Protein AF-A0A497R5Z3-F1 (afdb_monomer_lite)

pLDDT: mean 95.65, std 4.88, range [61.56, 98.81]

Foldseek 3Di:
DVLVPDPALLSSLVVLLVVCLVPVDVVSLVSSLVSLCVHPNNLVSLLVSLLSCLLPCVPVLLVSLVVHDDLVSSLSSLLSNCQNVVPVVSLVVNPPLVSSLQSLLNNLLVDDPPVSLVSLVPRPQLLSSLVSLLSVCVVDPDPCSLVVSVVSLVVHPDPVSSVVSVVSNVD

Structure (mmCIF, N/CA/C/O backbone):
data_AF-A0A497R5Z3-F1
#
_entry.id   AF-A0A497R5Z3-F1
#
loop_
_atom_site.group_PDB
_atom_site.id
_atom_site.type_symbol
_atom_site.label_atom_id
_atom_site.label_alt_id
_atom_site.label_comp_id
_atom_site.label_asym_id
_atom_site.label_entity_id
_atom_site.label_seq_id
_atom_site.pdbx_PDB_ins_code
_atom_site.Cartn_x
_atom_site.Cartn_y
_atom_site.Cartn_z
_atom_site.occupancy
_atom_site.B_iso_or_equiv
_atom_site.auth_seq_id
_atom_site.auth_comp_id
_atom_site.auth_asym_id
_atom_site.auth_atom_id
_atom_site.pdbx_PDB_model_num
ATOM 1 N N . LYS A 1 1 ? 17.031 8.345 -27.841 1.00 67.88 1 LYS A N 1
ATOM 2 C CA . LYS A 1 1 ? 18.500 8.469 -27.989 1.00 67.88 1 LYS A CA 1
ATOM 3 C C . LYS A 1 1 ? 19.127 8.739 -26.629 1.00 67.88 1 LYS A C 1
ATOM 5 O O . LYS A 1 1 ? 19.624 7.785 -26.070 1.00 67.88 1 LYS A O 1
ATOM 10 N N . ILE A 1 2 ? 18.879 9.895 -25.998 1.00 78.19 2 ILE A N 1
ATOM 11 C CA . ILE A 1 2 ? 19.431 10.231 -24.663 1.00 78.19 2 ILE A CA 1
ATOM 12 C C . ILE A 1 2 ? 19.237 9.129 -23.599 1.00 78.19 2 ILE A C 1
ATOM 14 O O . ILE A 1 2 ? 20.199 8.736 -22.961 1.00 78.19 2 ILE A O 1
ATOM 18 N N . ALA A 1 3 ? 18.029 8.572 -23.431 1.00 78.19 3 ALA A N 1
ATOM 19 C CA . ALA A 1 3 ? 17.810 7.512 -22.433 1.00 78.19 3 ALA A CA 1
ATOM 20 C C . ALA A 1 3 ? 18.590 6.212 -22.721 1.00 78.19 3 ALA A C 1
ATOM 22 O O . ALA A 1 3 ? 18.951 5.504 -21.793 1.00 78.19 3 ALA A O 1
ATOM 23 N N . GLU A 1 4 ? 18.869 5.899 -23.988 1.00 83.56 4 GLU A N 1
ATOM 24 C CA . GLU A 1 4 ? 19.632 4.701 -24.378 1.00 83.56 4 GLU A CA 1
ATOM 25 C C . GLU A 1 4 ? 21.135 4.863 -24.088 1.00 83.56 4 GLU A C 1
ATOM 27 O O . GLU A 1 4 ? 21.834 3.871 -23.905 1.00 83.56 4 GLU A O 1
ATOM 32 N N . GLU A 1 5 ? 21.623 6.102 -24.008 1.00 90.31 5 GLU A N 1
ATOM 33 C CA . GLU A 1 5 ? 23.038 6.446 -23.801 1.00 90.31 5 GLU A CA 1
ATOM 34 C C . GLU A 1 5 ? 23.429 6.500 -22.315 1.00 90.31 5 GLU A C 1
ATOM 36 O O . GLU A 1 5 ? 24.606 6.605 -21.991 1.00 90.31 5 GLU A O 1
ATOM 41 N N . ILE A 1 6 ? 22.459 6.403 -21.400 1.00 92.06 6 ILE A N 1
ATOM 42 C CA . ILE A 1 6 ? 22.725 6.343 -19.959 1.00 92.06 6 ILE A CA 1
ATOM 43 C C . ILE A 1 6 ? 23.386 4.999 -19.621 1.00 92.06 6 ILE A C 1
ATOM 45 O O . ILE A 1 6 ? 22.863 3.941 -19.989 1.00 92.06 6 ILE A O 1
ATOM 49 N N . GLU A 1 7 ? 24.517 5.043 -18.916 1.00 90.44 7 GLU A N 1
ATOM 50 C CA . GLU A 1 7 ? 25.246 3.850 -18.458 1.00 90.44 7 GLU A CA 1
ATOM 51 C C . GLU A 1 7 ? 24.647 3.265 -17.171 1.00 90.44 7 GLU A C 1
ATOM 53 O O . GLU A 1 7 ? 24.470 2.055 -17.066 1.00 90.44 7 GLU A O 1
ATOM 58 N N . ASP A 1 8 ? 24.278 4.128 -16.224 1.00 95.31 8 ASP A N 1
ATOM 59 C CA . ASP A 1 8 ? 23.689 3.754 -14.936 1.00 95.31 8 ASP A CA 1
ATOM 60 C C . ASP A 1 8 ? 22.283 3.146 -15.101 1.00 95.31 8 ASP A C 1
ATOM 62 O O . ASP A 1 8 ? 21.373 3.773 -15.659 1.00 95.31 8 ASP A O 1
ATOM 66 N N . PHE A 1 9 ? 22.091 1.914 -14.623 1.00 95.06 9 PHE A N 1
ATOM 67 C CA . PHE A 1 9 ? 20.849 1.166 -14.826 1.00 95.06 9 PHE A CA 1
ATOM 68 C C . PHE A 1 9 ? 19.651 1.806 -14.116 1.00 95.06 9 PHE A C 1
ATOM 70 O O . PHE A 1 9 ? 18.551 1.841 -14.677 1.00 95.06 9 PHE A O 1
ATOM 77 N N . GLU A 1 10 ? 19.846 2.357 -12.920 1.00 95.81 10 GLU A N 1
ATOM 78 C CA . GLU A 1 10 ? 18.823 3.062 -12.155 1.00 95.81 10 GLU A CA 1
ATOM 79 C C . GLU A 1 10 ? 18.330 4.305 -12.908 1.00 95.81 10 GLU A C 1
ATOM 81 O O . GLU A 1 10 ? 17.125 4.472 -13.136 1.00 95.81 10 GLU A O 1
ATOM 86 N N . ALA A 1 11 ? 19.247 5.165 -13.348 1.00 95.44 11 ALA A N 1
ATOM 87 C CA . ALA A 1 11 ? 18.938 6.365 -14.114 1.00 95.44 11 ALA A CA 1
ATOM 88 C C . ALA A 1 11 ? 18.276 6.019 -15.452 1.00 95.44 11 ALA A C 1
ATOM 90 O O . ALA A 1 11 ? 17.311 6.676 -15.856 1.00 95.44 11 ALA A O 1
ATOM 91 N N . LYS A 1 12 ? 18.729 4.950 -16.112 1.00 96.62 12 LYS A N 1
ATOM 92 C CA . LYS A 1 12 ? 18.148 4.458 -17.364 1.00 96.62 12 LYS A CA 1
ATOM 93 C C . LYS A 1 12 ? 16.717 3.974 -17.166 1.00 96.62 12 LYS A C 1
ATOM 95 O O . LYS A 1 12 ? 15.813 4.381 -17.902 1.00 96.62 12 LYS A O 1
ATOM 100 N N . SER A 1 13 ? 16.482 3.182 -16.122 1.00 97.38 13 SER A N 1
ATOM 101 C CA . SER A 1 13 ? 15.148 2.738 -15.727 1.00 97.38 13 SER A CA 1
ATOM 102 C C . SER A 1 13 ? 14.212 3.921 -15.458 1.00 97.38 13 SER A C 1
ATOM 104 O O . SER A 1 13 ? 13.103 3.954 -16.003 1.00 97.38 13 SER A O 1
ATOM 106 N N . MET A 1 14 ? 14.660 4.932 -14.701 1.00 97.50 14 MET A N 1
ATOM 107 C CA . MET A 1 14 ? 13.872 6.145 -14.449 1.00 97.50 14 MET A CA 1
ATOM 108 C C . MET A 1 14 ? 13.595 6.936 -15.728 1.00 97.50 14 MET A C 1
ATOM 110 O O . MET A 1 14 ? 12.464 7.376 -15.936 1.00 97.50 14 MET A O 1
ATOM 114 N N . ALA A 1 15 ? 14.587 7.106 -16.605 1.00 97.56 15 ALA A N 1
ATOM 115 C CA . ALA A 1 15 ? 14.414 7.819 -17.866 1.00 97.56 15 ALA A CA 1
ATOM 116 C C . ALA A 1 15 ? 13.320 7.164 -18.722 1.00 97.56 15 ALA A C 1
ATOM 118 O O . ALA A 1 15 ? 12.402 7.843 -19.187 1.00 97.56 15 ALA A O 1
ATOM 119 N N . PHE A 1 16 ? 13.347 5.837 -18.855 1.00 98.00 16 PHE A N 1
ATOM 120 C CA . PHE A 1 16 ? 12.303 5.103 -19.566 1.00 98.00 16 PHE A CA 1
ATOM 121 C C . PHE A 1 16 ? 10.938 5.170 -18.875 1.00 98.00 16 PHE A C 1
ATOM 123 O O . PHE A 1 16 ? 9.926 5.331 -19.560 1.00 98.00 16 PHE A O 1
ATOM 130 N N . LEU A 1 17 ? 10.888 5.149 -17.539 1.00 97.56 17 LEU A N 1
ATOM 131 C CA . LEU A 1 17 ? 9.645 5.355 -16.793 1.00 97.56 17 LEU A CA 1
ATOM 132 C C . LEU A 1 17 ? 9.046 6.743 -17.061 1.00 97.56 17 LEU A C 1
ATOM 134 O O . LEU A 1 17 ? 7.834 6.879 -17.243 1.00 97.56 17 LEU A O 1
ATOM 138 N N . HIS A 1 18 ? 9.877 7.785 -17.118 1.00 96.75 18 HIS A N 1
ATOM 139 C CA . HIS A 1 18 ? 9.441 9.141 -17.448 1.00 96.75 18 HIS A CA 1
ATOM 140 C C . HIS A 1 18 ? 8.927 9.240 -18.886 1.00 96.75 18 HIS A C 1
ATOM 142 O O . HIS A 1 18 ? 7.848 9.796 -19.107 1.00 96.75 18 HIS A O 1
ATOM 148 N N . ILE A 1 19 ? 9.631 8.640 -19.851 1.00 96.25 19 ILE A N 1
ATOM 149 C CA . ILE A 1 19 ? 9.176 8.599 -21.246 1.00 96.25 19 ILE A CA 1
ATOM 150 C C . ILE A 1 19 ? 7.849 7.835 -21.351 1.00 96.25 19 ILE A C 1
ATOM 152 O O . ILE A 1 19 ? 6.929 8.315 -22.013 1.00 96.25 19 ILE A O 1
ATOM 156 N N . PHE A 1 20 ? 7.688 6.699 -20.666 1.00 96.06 20 PHE A N 1
ATOM 157 C CA . PHE A 1 20 ? 6.403 5.996 -20.583 1.00 96.06 20 PHE A CA 1
ATOM 158 C C . PHE A 1 20 ? 5.308 6.893 -19.994 1.00 96.06 20 PHE A C 1
ATOM 160 O O . PHE A 1 20 ? 4.195 6.962 -20.515 1.00 96.06 20 PHE A O 1
ATOM 167 N N . ASN A 1 21 ? 5.608 7.617 -18.917 1.00 94.31 21 ASN A N 1
ATOM 168 C CA . ASN A 1 21 ? 4.636 8.491 -18.277 1.00 94.31 21 ASN A CA 1
ATOM 169 C C . ASN A 1 21 ? 4.159 9.632 -19.180 1.00 94.31 21 ASN A C 1
ATOM 171 O O . ASN A 1 21 ? 3.014 10.058 -19.019 1.00 94.31 21 ASN A O 1
ATOM 175 N N . PHE A 1 22 ? 4.996 10.079 -20.115 1.00 95.12 22 PHE A N 1
ATOM 176 C CA . PHE A 1 22 ? 4.654 11.086 -21.114 1.00 95.12 22 PHE A CA 1
ATOM 177 C C . PHE A 1 22 ? 3.933 10.488 -22.333 1.00 95.12 22 PHE A C 1
ATOM 179 O O . PHE A 1 22 ? 2.898 10.992 -22.752 1.00 95.12 22 PHE A O 1
ATOM 186 N N . THR A 1 23 ? 4.449 9.386 -22.880 1.00 95.75 23 THR A N 1
ATOM 187 C CA . THR A 1 23 ? 4.012 8.824 -24.175 1.00 95.75 23 THR A CA 1
ATOM 188 C C . THR A 1 23 ? 2.936 7.747 -24.073 1.00 95.75 23 THR A C 1
ATOM 190 O O . THR A 1 23 ? 2.284 7.440 -25.065 1.00 95.75 23 THR A O 1
ATOM 193 N N . ARG A 1 24 ? 2.778 7.125 -22.899 1.00 93.94 24 ARG A N 1
ATOM 194 C CA . ARG A 1 24 ? 1.975 5.909 -22.664 1.00 93.94 24 ARG A CA 1
ATOM 195 C C . ARG A 1 24 ? 2.406 4.681 -23.480 1.00 93.94 24 ARG A C 1
ATOM 197 O O . ARG A 1 24 ? 1.679 3.691 -23.497 1.00 93.94 24 ARG A O 1
ATOM 204 N N . ASN A 1 25 ? 3.590 4.689 -24.097 1.00 95.12 25 ASN A N 1
ATOM 205 C CA . ASN A 1 25 ? 4.090 3.539 -24.850 1.00 95.12 25 ASN A CA 1
ATOM 206 C C . ASN A 1 25 ? 4.658 2.454 -23.914 1.00 95.12 25 ASN A C 1
ATOM 208 O O . ASN A 1 25 ? 5.674 2.657 -23.245 1.00 95.12 25 ASN A O 1
ATOM 212 N N . VAL A 1 26 ? 4.010 1.285 -23.905 1.00 95.00 26 VAL A N 1
ATOM 213 C CA . VAL A 1 26 ? 4.336 0.129 -23.051 1.00 95.00 26 VAL A CA 1
ATOM 214 C C . VAL A 1 26 ? 5.746 -0.418 -23.291 1.00 95.00 26 VAL A C 1
ATOM 216 O O . VAL A 1 26 ? 6.339 -0.960 -22.363 1.00 95.00 26 VAL A O 1
ATOM 219 N N . GLU A 1 27 ? 6.328 -0.234 -24.477 1.00 96.50 27 GLU A N 1
ATOM 220 C CA . GLU A 1 27 ? 7.713 -0.637 -24.744 1.00 96.50 27 GLU A CA 1
ATOM 221 C C . GLU A 1 27 ? 8.690 0.059 -23.785 1.00 96.50 27 GLU A C 1
ATOM 223 O O . GLU A 1 27 ? 9.564 -0.586 -23.209 1.00 96.50 27 GLU A O 1
ATOM 228 N N . PHE A 1 28 ? 8.494 1.357 -23.526 1.00 97.19 28 PHE A N 1
ATOM 229 C CA . PHE A 1 28 ? 9.329 2.091 -22.575 1.00 97.19 28 PHE A CA 1
ATOM 230 C C . PHE A 1 28 ? 9.100 1.637 -21.135 1.00 97.19 28 PHE A C 1
ATOM 232 O O . PHE A 1 28 ? 10.040 1.614 -20.347 1.00 97.19 28 PHE A O 1
ATOM 239 N N . LEU A 1 29 ? 7.884 1.216 -20.784 1.00 97.75 29 LEU A N 1
ATOM 240 C CA . LEU A 1 29 ? 7.646 0.617 -19.474 1.00 97.75 29 LEU A CA 1
ATOM 241 C C . LEU A 1 29 ? 8.397 -0.711 -19.326 1.00 97.75 29 LEU A C 1
ATOM 243 O O . LEU A 1 29 ? 9.028 -0.930 -18.298 1.00 97.75 29 LEU A O 1
ATOM 247 N N . ASN A 1 30 ? 8.365 -1.573 -20.343 1.00 97.75 30 ASN A N 1
ATOM 248 C CA . ASN A 1 30 ? 9.094 -2.840 -20.307 1.00 97.75 30 ASN A CA 1
ATOM 249 C C . ASN A 1 30 ? 10.606 -2.599 -20.198 1.00 97.75 30 ASN A C 1
ATOM 251 O O . ASN A 1 30 ? 11.223 -3.139 -19.288 1.00 97.75 30 ASN A O 1
ATOM 255 N N . LYS A 1 31 ? 11.172 -1.680 -20.995 1.00 97.62 31 LYS A N 1
ATOM 256 C CA . LYS A 1 31 ? 12.585 -1.276 -20.865 1.00 97.62 31 LYS A CA 1
ATOM 257 C C . LYS A 1 31 ? 12.917 -0.768 -19.460 1.00 97.62 31 LYS A C 1
ATOM 259 O O . LYS A 1 31 ? 13.942 -1.131 -18.894 1.00 97.62 31 LYS A O 1
ATOM 264 N N . SER A 1 32 ? 12.046 0.056 -18.873 1.00 98.06 32 SER A N 1
ATOM 265 C CA . SER A 1 32 ? 12.219 0.542 -17.499 1.00 98.06 32 SER A CA 1
ATOM 266 C C . SER A 1 32 ? 12.309 -0.605 -16.488 1.00 98.06 32 SER A C 1
ATOM 268 O O . SER A 1 32 ? 13.182 -0.584 -15.618 1.00 98.06 32 SER A O 1
ATOM 270 N N . VAL A 1 33 ? 11.453 -1.620 -16.631 1.00 98.38 33 VAL A N 1
ATOM 271 C CA . VAL A 1 33 ? 11.466 -2.827 -15.794 1.00 98.38 33 VAL A CA 1
ATOM 272 C C . VAL A 1 33 ? 12.734 -3.649 -16.029 1.00 98.38 33 VAL A C 1
ATOM 274 O O . VAL A 1 33 ? 13.377 -4.035 -15.057 1.00 98.38 33 VAL A O 1
ATOM 277 N N . ASP A 1 34 ? 13.140 -3.861 -17.281 1.00 98.12 34 ASP A N 1
ATOM 278 C CA . ASP A 1 34 ? 14.332 -4.650 -17.622 1.00 98.12 34 ASP A CA 1
ATOM 279 C C . ASP A 1 34 ? 15.606 -4.050 -17.017 1.00 98.12 34 ASP A C 1
ATOM 281 O O . ASP A 1 34 ? 16.459 -4.774 -16.498 1.00 98.12 34 ASP A O 1
ATOM 285 N N . TYR A 1 35 ? 15.728 -2.721 -17.030 1.00 98.06 35 TYR A N 1
ATOM 286 C CA . TYR A 1 35 ? 16.849 -2.036 -16.389 1.00 98.06 35 TYR A CA 1
ATOM 287 C C . TYR A 1 35 ? 16.732 -2.008 -14.865 1.00 98.06 35 TYR A C 1
ATOM 289 O O . TYR A 1 35 ? 17.742 -2.154 -14.184 1.00 98.06 35 TYR A O 1
ATOM 297 N N . ALA A 1 36 ? 15.520 -1.910 -14.307 1.00 98.12 36 ALA A N 1
ATOM 298 C CA . ALA A 1 36 ? 15.331 -2.035 -12.863 1.00 98.12 36 ALA A CA 1
ATOM 299 C C . ALA A 1 36 ? 15.802 -3.408 -12.353 1.00 98.12 36 ALA A C 1
ATOM 301 O O . ALA A 1 36 ? 16.473 -3.470 -11.326 1.00 98.12 36 ALA A O 1
ATOM 302 N N . ILE A 1 37 ? 15.510 -4.490 -13.088 1.00 97.88 37 ILE A N 1
ATOM 303 C CA . ILE A 1 37 ? 15.932 -5.863 -12.752 1.00 97.88 37 ILE A CA 1
ATOM 304 C C . ILE A 1 37 ? 17.457 -6.005 -12.712 1.00 97.88 37 ILE A C 1
ATOM 306 O O . ILE A 1 37 ? 17.968 -6.754 -11.884 1.00 97.88 37 ILE A O 1
ATOM 310 N N . GLN A 1 38 ? 18.169 -5.289 -13.581 1.00 96.56 38 GLN A N 1
ATOM 311 C CA . GLN A 1 38 ? 19.632 -5.320 -13.662 1.00 96.56 38 GLN A CA 1
ATOM 312 C C . GLN A 1 38 ? 20.326 -4.425 -12.627 1.00 96.56 38 GLN A C 1
ATOM 314 O O . GLN A 1 38 ? 21.530 -4.554 -12.427 1.00 96.56 38 GLN A O 1
ATOM 319 N N . SER A 1 39 ? 19.589 -3.519 -11.983 1.00 95.50 39 SER A N 1
ATOM 320 C CA . SER A 1 39 ? 20.162 -2.548 -11.051 1.00 95.50 39 SER A CA 1
ATOM 321 C C . SER A 1 39 ? 20.439 -3.150 -9.670 1.00 95.50 39 SER A C 1
ATOM 323 O O . SER A 1 39 ? 19.720 -4.048 -9.215 1.00 95.50 39 SER A O 1
ATOM 325 N N . GLU A 1 40 ? 21.419 -2.604 -8.946 1.00 94.62 40 GLU A N 1
ATOM 326 C CA . GLU A 1 40 ? 21.707 -3.026 -7.567 1.00 94.62 40 GLU A CA 1
ATOM 327 C C . GLU A 1 40 ? 20.527 -2.727 -6.630 1.00 94.62 40 GLU A C 1
ATOM 329 O O . GLU A 1 40 ? 20.275 -3.442 -5.655 1.00 94.62 40 GLU A O 1
ATOM 334 N N . GLN A 1 41 ? 19.750 -1.690 -6.956 1.00 95.19 41 GLN A N 1
ATOM 335 C CA . GLN A 1 41 ? 18.559 -1.279 -6.218 1.00 95.19 41 GLN A CA 1
ATOM 336 C C . GLN A 1 41 ? 17.258 -1.868 -6.779 1.00 95.19 41 GLN A C 1
ATOM 338 O O . GLN A 1 41 ? 16.197 -1.253 -6.625 1.00 95.19 41 GLN A O 1
ATOM 343 N N . LYS A 1 42 ? 17.312 -3.067 -7.382 1.00 97.62 42 LYS A N 1
ATOM 344 C CA . LYS A 1 42 ? 16.183 -3.732 -8.057 1.00 97.62 42 LYS A CA 1
ATOM 345 C C . LYS A 1 42 ? 14.827 -3.517 -7.387 1.00 97.62 42 LYS A C 1
ATOM 347 O O . LYS A 1 42 ? 13.931 -2.925 -7.980 1.00 97.62 42 LYS A O 1
ATOM 352 N N . ASP A 1 43 ? 14.665 -3.968 -6.147 1.00 98.44 43 ASP A N 1
ATOM 353 C CA . ASP A 1 43 ? 13.367 -3.932 -5.461 1.00 98.44 43 ASP A CA 1
ATOM 354 C C . ASP A 1 43 ? 12.862 -2.504 -5.207 1.00 98.44 43 ASP A C 1
ATOM 356 O O . ASP A 1 43 ? 11.663 -2.235 -5.298 1.00 98.44 43 ASP A O 1
ATOM 360 N N . GLY A 1 44 ? 13.775 -1.572 -4.921 1.00 98.31 44 GLY A N 1
ATOM 361 C CA . GLY A 1 44 ? 13.442 -0.158 -4.761 1.00 98.31 44 GLY A CA 1
ATOM 362 C C . GLY A 1 44 ? 13.005 0.478 -6.080 1.00 98.31 44 GLY A C 1
ATOM 363 O O . GLY A 1 44 ? 12.054 1.259 -6.104 1.00 98.31 44 GLY A O 1
ATOM 364 N N . MET A 1 45 ? 13.657 0.111 -7.182 1.00 98.56 45 MET A N 1
ATOM 365 C CA . MET A 1 45 ? 13.320 0.579 -8.525 1.00 98.56 45 MET A CA 1
ATOM 366 C C . MET A 1 45 ? 11.985 0.014 -9.012 1.00 98.56 45 MET A C 1
ATOM 368 O O . MET A 1 45 ? 11.128 0.768 -9.473 1.00 98.56 45 MET A O 1
ATOM 372 N N . LEU A 1 46 ? 11.752 -1.285 -8.826 1.00 98.81 46 LEU A N 1
ATOM 373 C CA . LEU A 1 46 ? 10.475 -1.922 -9.148 1.00 98.81 46 LEU A CA 1
ATOM 374 C C . LEU A 1 46 ? 9.323 -1.326 -8.324 1.00 98.81 46 LEU A C 1
ATOM 376 O O . LEU A 1 46 ? 8.259 -1.067 -8.885 1.00 98.81 46 LEU A O 1
ATOM 380 N N . LEU A 1 47 ? 9.535 -1.024 -7.035 1.00 98.75 47 LEU A N 1
ATOM 381 C CA . LEU A 1 47 ? 8.539 -0.322 -6.217 1.00 98.75 47 LEU A CA 1
ATOM 382 C C . LEU A 1 47 ? 8.198 1.060 -6.798 1.00 98.75 47 LEU A C 1
ATOM 384 O O . LEU A 1 47 ? 7.018 1.369 -6.959 1.00 98.75 47 LEU A O 1
ATOM 388 N N . LYS A 1 48 ? 9.199 1.867 -7.177 1.00 98.56 48 LYS A N 1
ATOM 389 C CA . LYS A 1 48 ? 8.965 3.180 -7.814 1.00 98.56 48 LYS A CA 1
ATOM 390 C C . LYS A 1 48 ? 8.164 3.053 -9.110 1.00 98.56 48 LYS A C 1
ATOM 392 O O . LYS A 1 48 ? 7.281 3.871 -9.377 1.00 98.56 48 LYS A O 1
ATOM 397 N N . ILE A 1 49 ? 8.449 2.029 -9.918 1.00 98.69 49 ILE A N 1
ATOM 398 C CA . ILE A 1 49 ? 7.684 1.756 -11.139 1.00 98.69 49 ILE A CA 1
ATOM 399 C C . ILE A 1 49 ? 6.227 1.439 -10.780 1.00 98.69 49 ILE A C 1
ATOM 401 O O . ILE A 1 49 ? 5.328 2.070 -11.338 1.00 98.69 49 ILE A O 1
ATOM 405 N N . VAL A 1 50 ? 5.981 0.538 -9.819 1.00 98.69 50 VAL A N 1
ATOM 406 C CA . VAL A 1 50 ? 4.627 0.221 -9.327 1.00 98.69 50 VAL A CA 1
ATOM 407 C C . VAL A 1 50 ? 3.896 1.495 -8.907 1.00 98.69 50 VAL A C 1
ATOM 409 O O . VAL A 1 50 ? 2.817 1.779 -9.429 1.00 98.69 50 VAL A O 1
ATOM 412 N N . GLU A 1 51 ? 4.495 2.309 -8.037 1.00 98.31 51 GLU A N 1
ATOM 413 C CA . GLU A 1 51 ? 3.905 3.559 -7.538 1.00 98.31 51 GLU A CA 1
ATOM 414 C C . GLU A 1 51 ? 3.544 4.538 -8.664 1.00 98.31 51 GLU A C 1
ATOM 416 O O . GLU A 1 51 ? 2.525 5.226 -8.600 1.00 98.31 51 GLU A O 1
ATOM 421 N N . SER A 1 52 ? 4.342 4.568 -9.733 1.00 98.00 52 SER A N 1
ATOM 422 C CA . SER A 1 52 ? 4.142 5.472 -10.865 1.00 98.00 52 SER A CA 1
ATOM 423 C C . SER A 1 52 ? 3.011 5.046 -11.809 1.00 98.00 52 SER A C 1
ATOM 425 O O . SER A 1 52 ? 2.329 5.895 -12.409 1.00 98.00 52 SER A O 1
ATOM 427 N N . ILE A 1 53 ? 2.811 3.734 -11.969 1.00 97.69 53 ILE A N 1
ATOM 428 C CA . ILE A 1 53 ? 1.894 3.188 -12.976 1.00 97.69 53 ILE A CA 1
ATOM 429 C C . ILE A 1 53 ? 0.576 2.677 -12.401 1.00 97.69 53 ILE A C 1
ATOM 431 O O . ILE A 1 53 ? -0.356 2.484 -13.177 1.00 97.69 53 ILE A O 1
ATOM 435 N N . THR A 1 54 ? 0.475 2.479 -11.084 1.00 97.62 54 THR A N 1
ATOM 436 C CA . THR A 1 54 ? -0.664 1.816 -10.423 1.00 97.62 54 THR A CA 1
ATOM 437 C C . THR A 1 54 ? -2.023 2.350 -10.891 1.00 97.62 54 THR A C 1
ATOM 439 O O . THR A 1 54 ? -2.822 1.586 -11.427 1.00 97.62 54 THR A O 1
ATOM 442 N N . LYS A 1 55 ? -2.257 3.671 -10.826 1.00 94.88 55 LYS A N 1
ATOM 443 C CA . LYS A 1 55 ? -3.523 4.288 -11.283 1.00 94.88 55 LYS A CA 1
ATOM 444 C C . LYS A 1 55 ? -3.818 4.123 -12.778 1.00 94.88 55 LYS A C 1
ATOM 446 O O . LYS A 1 55 ? -4.961 4.260 -13.194 1.00 94.88 55 LYS A O 1
ATOM 451 N N . LYS A 1 56 ? -2.792 3.897 -13.600 1.00 94.25 56 LYS A N 1
ATOM 452 C CA . LYS A 1 56 ? -2.900 3.836 -15.067 1.00 94.25 56 LYS A CA 1
ATOM 453 C C . LYS A 1 56 ? -3.035 2.402 -15.563 1.00 94.25 56 LYS A C 1
ATOM 455 O O . LYS A 1 56 ? -3.668 2.166 -16.584 1.00 94.25 56 LYS A O 1
ATOM 460 N N . ASN A 1 57 ? -2.390 1.457 -14.882 1.00 95.75 57 ASN A N 1
ATOM 461 C CA . ASN A 1 57 ? -2.368 0.054 -15.262 1.00 95.75 57 ASN A CA 1
ATOM 462 C C . ASN A 1 57 ? -2.145 -0.835 -14.029 1.00 95.75 57 ASN A C 1
ATOM 464 O O . ASN A 1 57 ? -1.036 -1.316 -13.783 1.00 95.75 57 ASN A O 1
ATOM 468 N N . LYS A 1 58 ? -3.227 -1.067 -13.275 1.00 97.31 58 LYS A N 1
ATOM 469 C CA . LYS A 1 58 ? -3.254 -1.952 -12.100 1.00 97.31 58 LYS A CA 1
ATOM 470 C C . LYS A 1 58 ? -2.660 -3.329 -12.406 1.00 97.31 58 LYS A C 1
ATOM 472 O O . LYS A 1 58 ? -1.776 -3.788 -11.692 1.00 97.31 58 LYS A O 1
ATOM 477 N N . LYS A 1 59 ? -3.098 -3.965 -13.500 1.00 97.31 59 LYS A N 1
ATOM 478 C CA . LYS A 1 59 ? -2.656 -5.318 -13.873 1.00 97.31 59 LYS A CA 1
ATOM 479 C C . LYS A 1 59 ? -1.137 -5.387 -14.041 1.00 97.31 59 LYS A C 1
ATOM 481 O O . LYS A 1 59 ? -0.495 -6.268 -13.476 1.00 97.31 59 LYS A O 1
ATOM 486 N N . LYS A 1 60 ? -0.551 -4.436 -14.773 1.00 97.62 60 LYS A N 1
ATOM 487 C CA . LYS A 1 60 ? 0.903 -4.385 -14.963 1.00 97.62 60 LYS A CA 1
ATOM 488 C C . LYS A 1 60 ? 1.640 -4.045 -13.667 1.00 97.62 60 LYS A C 1
ATOM 490 O O . LYS A 1 60 ? 2.707 -4.598 -13.426 1.00 97.62 60 LYS A O 1
ATOM 495 N N . ALA A 1 61 ? 1.072 -3.189 -12.816 1.00 98.44 61 ALA A N 1
ATOM 496 C CA . ALA A 1 61 ? 1.626 -2.908 -11.493 1.00 98.44 61 ALA A CA 1
ATOM 497 C C . ALA A 1 61 ? 1.697 -4.179 -10.629 1.00 98.44 61 ALA A C 1
ATOM 499 O O . ALA A 1 61 ? 2.725 -4.445 -10.015 1.00 98.44 61 ALA A O 1
ATOM 500 N N . GLU A 1 62 ? 0.652 -5.011 -10.642 1.00 98.38 62 GLU A N 1
ATOM 501 C CA . GLU A 1 62 ? 0.658 -6.302 -9.946 1.00 98.38 62 GLU A CA 1
ATOM 502 C C . GLU A 1 62 ? 1.681 -7.286 -10.521 1.00 98.38 62 GLU A C 1
ATOM 504 O O . GLU A 1 62 ? 2.342 -7.992 -9.763 1.00 98.38 62 GLU A O 1
ATOM 509 N N . GLU A 1 63 ? 1.826 -7.351 -11.848 1.00 98.44 63 GLU A N 1
ATOM 510 C CA . GLU A 1 63 ? 2.862 -8.168 -12.493 1.00 98.44 63 GLU A CA 1
ATOM 511 C C . GLU A 1 63 ? 4.263 -7.757 -12.028 1.00 98.44 63 GLU A C 1
ATOM 513 O O . GLU A 1 63 ? 5.067 -8.619 -11.686 1.00 98.44 63 GLU A O 1
ATOM 518 N N . ILE A 1 64 ? 4.534 -6.453 -11.950 1.00 98.69 64 ILE A N 1
ATOM 519 C CA . ILE A 1 64 ? 5.825 -5.920 -11.500 1.00 98.69 64 ILE A CA 1
ATOM 520 C C . ILE A 1 64 ? 6.025 -6.151 -9.998 1.00 98.69 64 ILE A C 1
ATOM 522 O O . ILE A 1 64 ? 7.119 -6.523 -9.583 1.00 98.69 64 ILE A O 1
ATOM 526 N N . ALA A 1 65 ? 4.980 -6.013 -9.177 1.00 98.69 65 ALA A N 1
ATOM 527 C CA . ALA A 1 65 ? 5.056 -6.287 -7.741 1.00 98.69 65 ALA A CA 1
ATOM 528 C C . ALA A 1 65 ? 5.484 -7.736 -7.438 1.00 98.69 65 ALA A C 1
ATOM 530 O O . ALA A 1 65 ? 6.163 -7.981 -6.442 1.00 98.69 65 ALA A O 1
ATOM 531 N N . LYS A 1 66 ? 5.136 -8.698 -8.308 1.00 98.44 66 LYS A N 1
ATOM 532 C CA . LYS A 1 66 ? 5.575 -10.102 -8.193 1.00 98.44 66 LYS A CA 1
ATOM 533 C C . LYS A 1 66 ? 7.074 -10.299 -8.439 1.00 98.44 66 LYS A C 1
ATOM 535 O O . LYS A 1 66 ? 7.603 -11.314 -8.007 1.00 98.44 66 LYS A O 1
ATOM 540 N N . LEU A 1 67 ? 7.741 -9.361 -9.113 1.00 98.38 67 LEU A N 1
ATOM 541 C CA . LEU A 1 67 ? 9.181 -9.416 -9.403 1.00 98.38 67 LEU A CA 1
ATOM 542 C C . LEU A 1 67 ? 10.051 -8.916 -8.234 1.00 98.38 67 LEU A C 1
ATOM 544 O O . LEU A 1 67 ? 11.277 -8.977 -8.318 1.00 98.38 67 LEU A O 1
ATOM 548 N N . ILE A 1 68 ? 9.422 -8.387 -7.177 1.00 98.62 68 ILE A N 1
ATOM 549 C CA . ILE A 1 68 ? 10.092 -7.846 -5.992 1.00 98.62 68 ILE A CA 1
ATOM 550 C C . ILE A 1 68 ? 10.398 -8.976 -5.002 1.00 98.62 68 ILE A C 1
ATOM 552 O O . ILE A 1 68 ? 9.481 -9.636 -4.495 1.00 98.62 68 ILE A O 1
ATOM 556 N N . ASP A 1 69 ? 11.674 -9.143 -4.657 1.00 98.19 69 ASP A N 1
ATOM 557 C CA . ASP A 1 69 ? 12.129 -10.257 -3.818 1.00 98.19 69 ASP A CA 1
ATOM 558 C C . ASP A 1 69 ? 11.941 -9.958 -2.331 1.00 98.19 69 ASP A C 1
ATOM 560 O O . ASP A 1 69 ? 11.387 -10.770 -1.583 1.00 98.19 69 ASP A O 1
ATOM 564 N N . ARG A 1 70 ? 12.379 -8.777 -1.881 1.00 98.12 70 ARG A N 1
ATOM 565 C CA . ARG A 1 70 ? 12.318 -8.392 -0.470 1.00 98.12 70 ARG A CA 1
ATOM 566 C C . ARG A 1 70 ? 10.881 -8.129 -0.049 1.00 98.12 70 ARG A C 1
ATOM 568 O O . ARG A 1 70 ? 10.224 -7.198 -0.524 1.00 98.12 70 ARG A O 1
ATOM 575 N N . ASP A 1 71 ? 10.449 -8.876 0.961 1.00 98.00 71 ASP A N 1
ATOM 576 C CA . ASP A 1 71 ? 9.107 -8.806 1.539 1.00 98.00 71 ASP A CA 1
ATOM 577 C C . ASP A 1 71 ? 8.661 -7.382 1.851 1.00 98.00 71 ASP A C 1
ATOM 579 O O . ASP A 1 71 ? 7.530 -7.020 1.542 1.00 98.00 71 ASP A O 1
ATOM 583 N N . TYR A 1 72 ? 9.532 -6.555 2.434 1.00 98.06 72 TYR A N 1
ATOM 584 C CA . TYR A 1 72 ? 9.185 -5.174 2.765 1.00 98.06 72 TYR A CA 1
ATOM 585 C C . TYR A 1 72 ? 8.724 -4.377 1.533 1.00 98.06 72 TYR A C 1
ATOM 587 O O . TYR A 1 72 ? 7.657 -3.759 1.566 1.00 98.06 72 TYR A O 1
ATOM 595 N N . TYR A 1 73 ? 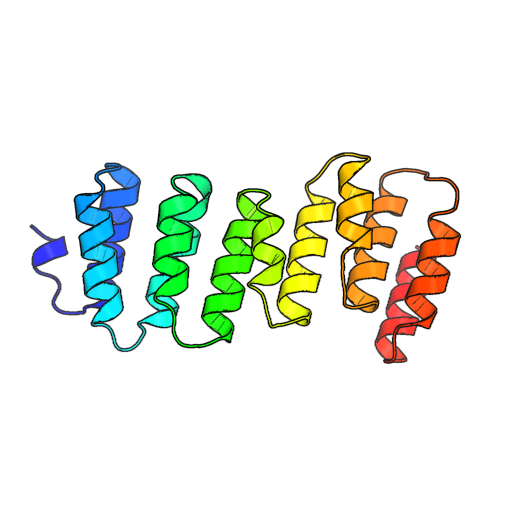9.491 -4.424 0.440 1.00 98.69 73 TYR A N 1
ATOM 596 C CA . TYR A 1 73 ? 9.173 -3.706 -0.795 1.00 98.69 73 TYR A CA 1
ATOM 597 C C . TYR A 1 73 ? 7.951 -4.309 -1.486 1.00 98.69 73 TYR A C 1
ATOM 599 O O . TYR A 1 73 ? 7.090 -3.568 -1.955 1.00 98.69 73 TYR A O 1
ATOM 607 N N . ARG A 1 74 ? 7.811 -5.640 -1.479 1.00 98.69 74 ARG A N 1
ATOM 608 C CA . ARG A 1 74 ? 6.654 -6.320 -2.075 1.00 98.69 74 ARG A CA 1
ATOM 609 C C . ARG A 1 74 ? 5.356 -5.996 -1.332 1.00 98.69 74 ARG A C 1
ATOM 611 O O . ARG A 1 74 ? 4.349 -5.677 -1.957 1.00 98.69 74 ARG A O 1
ATOM 618 N N . ASN A 1 75 ? 5.390 -5.996 0.001 1.00 98.75 75 ASN A N 1
ATOM 619 C CA . ASN A 1 75 ? 4.271 -5.562 0.840 1.00 98.75 75 ASN A CA 1
ATOM 620 C C . ASN A 1 75 ? 3.897 -4.100 0.561 1.00 98.75 75 ASN A C 1
ATOM 622 O O . ASN A 1 75 ? 2.716 -3.779 0.474 1.00 98.75 75 ASN A O 1
ATOM 626 N N . LYS A 1 76 ? 4.892 -3.216 0.406 1.00 98.69 76 LYS A N 1
ATOM 627 C CA . LYS A 1 76 ? 4.668 -1.813 0.030 1.00 98.69 76 LYS A CA 1
ATOM 628 C C . LYS A 1 76 ? 4.046 -1.678 -1.359 1.00 98.69 76 LYS A C 1
ATOM 630 O O . LYS A 1 76 ? 3.111 -0.903 -1.509 1.00 98.69 76 LYS A O 1
ATOM 635 N N . ALA A 1 77 ? 4.503 -2.453 -2.338 1.00 98.75 77 ALA A N 1
ATOM 636 C CA . ALA A 1 77 ? 3.953 -2.441 -3.688 1.00 98.75 77 ALA A CA 1
ATOM 637 C C . ALA A 1 77 ? 2.475 -2.858 -3.695 1.00 98.75 77 ALA A C 1
ATOM 639 O O . ALA A 1 77 ? 1.636 -2.127 -4.217 1.00 98.75 77 ALA A O 1
ATOM 640 N N . TYR A 1 78 ? 2.129 -3.978 -3.052 1.00 98.81 78 TYR A N 1
ATOM 641 C CA . TYR A 1 78 ? 0.730 -4.402 -2.941 1.00 98.81 78 TYR A CA 1
ATOM 642 C C . TYR A 1 78 ? -0.125 -3.427 -2.128 1.00 98.81 78 TYR A C 1
ATOM 644 O O . TYR A 1 78 ? -1.262 -3.177 -2.517 1.00 98.81 78 TYR A O 1
ATOM 652 N N . ALA A 1 79 ? 0.413 -2.826 -1.062 1.00 98.56 79 ALA A N 1
ATOM 653 C CA . ALA A 1 79 ? -0.273 -1.771 -0.316 1.00 98.56 79 ALA A CA 1
ATOM 654 C C . ALA A 1 79 ? -0.607 -0.563 -1.202 1.00 98.56 79 ALA A C 1
ATOM 656 O O . ALA A 1 79 ? -1.742 -0.095 -1.198 1.00 98.56 79 ALA A O 1
ATOM 657 N N . THR A 1 80 ? 0.344 -0.105 -2.019 1.00 98.44 80 THR A N 1
ATOM 658 C CA . THR A 1 80 ? 0.116 0.983 -2.976 1.00 98.44 80 THR A CA 1
ATOM 659 C C . THR A 1 80 ? -1.007 0.648 -3.956 1.00 98.44 80 THR A C 1
ATOM 661 O O . THR A 1 80 ? -1.871 1.490 -4.204 1.00 98.44 80 THR A O 1
ATOM 664 N N . ILE A 1 81 ? -1.022 -0.574 -4.498 1.00 98.56 81 ILE A N 1
ATOM 665 C CA . ILE A 1 81 ? -2.064 -1.007 -5.438 1.00 98.56 81 ILE A CA 1
ATOM 666 C C . ILE A 1 81 ? -3.424 -1.098 -4.740 1.00 98.56 81 ILE A C 1
ATOM 668 O O . ILE A 1 81 ? -4.413 -0.588 -5.267 1.00 98.56 81 ILE A O 1
ATOM 672 N N . LEU A 1 82 ? -3.468 -1.684 -3.540 1.00 98.06 82 LEU A N 1
ATOM 673 C CA . LEU A 1 82 ? -4.668 -1.761 -2.710 1.00 98.06 82 LEU A CA 1
ATOM 674 C C . LEU A 1 82 ? -5.263 -0.369 -2.477 1.00 98.06 82 LEU A C 1
ATOM 676 O O . LEU A 1 82 ? -6.448 -0.165 -2.724 1.00 98.06 82 LEU A O 1
ATOM 680 N N . GLU A 1 83 ? -4.443 0.594 -2.058 1.00 96.75 83 GLU A N 1
ATOM 681 C CA . GLU A 1 83 ? -4.889 1.947 -1.712 1.00 96.75 83 GLU A CA 1
ATOM 682 C C . GLU A 1 83 ? -5.348 2.749 -2.930 1.00 96.75 83 GLU A C 1
ATOM 684 O O . GLU A 1 83 ? -6.381 3.411 -2.887 1.00 96.75 83 GLU A O 1
ATOM 689 N N . GLN A 1 84 ? -4.579 2.723 -4.019 1.00 96.31 84 GLN A N 1
ATOM 690 C CA . GLN A 1 84 ? -4.844 3.585 -5.172 1.00 96.31 84 GLN A CA 1
ATOM 691 C C . GLN A 1 84 ? -5.914 3.036 -6.117 1.00 96.31 84 GLN A C 1
ATOM 693 O O . GLN A 1 84 ? -6.464 3.805 -6.906 1.00 96.31 84 GLN A O 1
ATOM 698 N N . CYS A 1 85 ? -6.177 1.729 -6.074 1.00 96.31 85 CYS A N 1
ATOM 699 C CA . CYS A 1 85 ? -7.143 1.066 -6.948 1.00 96.31 85 CYS A CA 1
ATOM 700 C C . CYS A 1 85 ? -8.318 0.433 -6.193 1.00 96.31 85 CYS A C 1
ATOM 702 O O . CYS A 1 85 ? -9.091 -0.281 -6.826 1.00 96.31 85 CYS A O 1
ATOM 704 N N . ASN A 1 86 ? -8.432 0.653 -4.877 1.00 95.44 86 ASN A N 1
ATOM 705 C CA . ASN A 1 86 ? -9.412 -0.012 -4.010 1.00 95.44 86 ASN A CA 1
ATOM 706 C C . ASN A 1 86 ? -9.424 -1.546 -4.205 1.00 95.44 86 ASN A C 1
ATOM 708 O O . ASN A 1 86 ? -10.470 -2.179 -4.316 1.00 95.44 86 ASN A O 1
ATOM 712 N N . ALA A 1 87 ? -8.235 -2.140 -4.337 1.00 95.81 87 ALA A N 1
ATOM 713 C CA . ALA A 1 87 ? -8.054 -3.552 -4.675 1.00 95.81 87 ALA A CA 1
ATOM 714 C C . ALA A 1 87 ? -7.940 -4.405 -3.401 1.00 95.81 87 ALA A C 1
ATOM 716 O O . ALA A 1 87 ? -6.853 -4.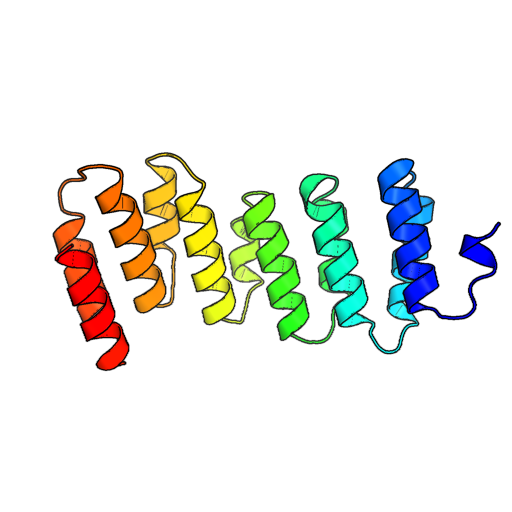871 -3.048 1.00 95.81 87 ALA A O 1
ATOM 717 N N . LEU A 1 88 ? -9.052 -4.548 -2.671 1.00 96.50 88 LEU A N 1
ATOM 718 C CA . LEU A 1 88 ? -9.111 -5.253 -1.382 1.00 96.50 88 LEU A CA 1
ATOM 719 C C . LEU A 1 88 ? -8.669 -6.712 -1.462 1.00 96.50 88 LEU A C 1
ATOM 721 O O . LEU A 1 88 ? -8.100 -7.228 -0.504 1.00 96.50 88 LEU A O 1
ATOM 725 N N . GLU A 1 89 ? -8.860 -7.362 -2.606 1.00 96.19 89 GLU A N 1
ATOM 726 C CA . GLU A 1 89 ? -8.380 -8.718 -2.856 1.00 96.19 89 GLU A CA 1
ATOM 727 C C . GLU A 1 89 ? -6.857 -8.839 -2.707 1.00 96.19 89 GLU A C 1
ATOM 729 O O . GLU A 1 89 ? -6.345 -9.917 -2.440 1.00 96.19 89 GLU A O 1
ATOM 734 N N . LEU A 1 90 ? -6.104 -7.738 -2.820 1.00 97.50 90 LEU A N 1
ATOM 735 C CA . LEU A 1 90 ? -4.654 -7.744 -2.620 1.00 97.50 90 LEU A CA 1
ATOM 736 C C . LEU A 1 90 ? -4.243 -7.708 -1.145 1.00 97.50 90 LEU A C 1
ATOM 738 O O . LEU A 1 90 ? -3.059 -7.887 -0.855 1.00 97.50 90 LEU A O 1
ATOM 742 N N . ALA A 1 91 ? -5.183 -7.523 -0.213 1.00 97.69 91 ALA A N 1
ATOM 743 C CA . ALA A 1 91 ? -4.906 -7.555 1.221 1.00 97.69 91 ALA A CA 1
ATOM 744 C C . ALA A 1 91 ? -4.268 -8.887 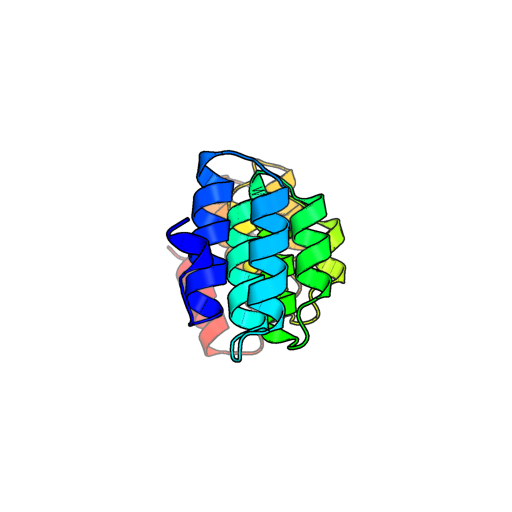1.645 1.00 97.69 91 ALA A C 1
ATOM 746 O O . ALA A 1 91 ? -3.332 -8.891 2.443 1.00 97.69 91 ALA A O 1
ATOM 747 N N . GLU A 1 92 ? -4.703 -10.002 1.049 1.00 96.94 92 GLU A N 1
ATOM 748 C CA . GLU A 1 92 ? -4.164 -11.343 1.321 1.00 96.94 92 GLU A CA 1
ATOM 749 C C . GLU A 1 92 ? -2.682 -11.489 0.933 1.00 96.94 92 GLU A C 1
ATOM 751 O O . GLU A 1 92 ? -1.970 -12.334 1.472 1.00 96.94 92 GLU A O 1
ATOM 756 N N . LYS A 1 93 ? -2.190 -10.640 0.019 1.00 97.88 93 LYS A N 1
ATOM 757 C CA . LYS A 1 93 ? -0.799 -10.654 -0.455 1.00 97.88 93 LYS A CA 1
ATOM 758 C C . LYS A 1 93 ? 0.140 -9.838 0.436 1.00 97.88 93 LYS A C 1
ATOM 760 O O . LYS A 1 93 ? 1.356 -9.868 0.229 1.00 97.88 93 LYS A O 1
ATOM 765 N N . ILE A 1 94 ? -0.398 -9.103 1.413 1.00 98.44 94 ILE A N 1
ATOM 766 C CA . ILE A 1 94 ? 0.360 -8.252 2.334 1.00 98.44 94 ILE A CA 1
ATOM 767 C C . ILE A 1 94 ? 0.564 -9.009 3.653 1.00 98.44 94 ILE A C 1
ATOM 769 O O . ILE A 1 94 ? -0.239 -8.927 4.579 1.00 98.44 94 ILE A O 1
ATOM 773 N N . SER A 1 95 ? 1.681 -9.729 3.758 1.00 97.44 95 SER A N 1
ATOM 774 C CA . SER A 1 95 ? 2.060 -10.481 4.960 1.00 97.44 95 SER A CA 1
ATOM 775 C C . SER A 1 95 ? 2.406 -9.597 6.166 1.00 97.44 95 SER A C 1
ATOM 777 O O . SER A 1 95 ? 2.288 -10.018 7.318 1.00 97.44 95 SER A O 1
ATOM 779 N N . CYS A 1 96 ? 2.842 -8.356 5.942 1.00 98.00 96 CYS A N 1
ATOM 780 C CA . CYS A 1 96 ? 3.199 -7.441 7.018 1.00 98.00 96 CYS A CA 1
ATOM 781 C C . CYS A 1 96 ? 1.945 -6.781 7.608 1.00 98.00 96 CYS A C 1
ATOM 783 O O . 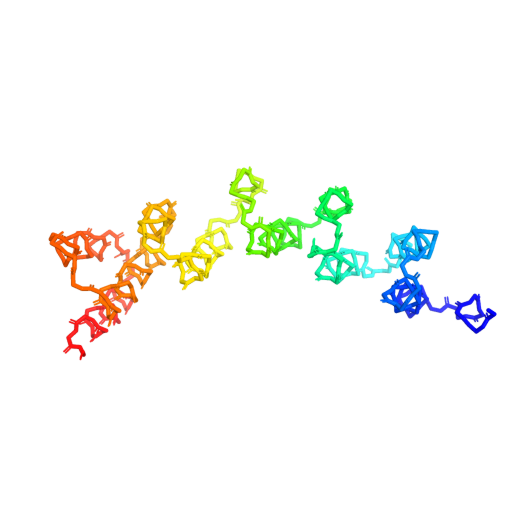CYS A 1 96 ? 1.462 -5.772 7.092 1.00 98.00 96 CYS A O 1
ATOM 785 N N . MET A 1 97 ? 1.482 -7.288 8.757 1.00 97.56 97 MET A N 1
ATOM 786 C CA . MET A 1 97 ? 0.298 -6.788 9.475 1.00 97.56 97 MET A CA 1
ATOM 787 C C . MET A 1 97 ? 0.302 -5.267 9.680 1.00 97.56 97 MET A C 1
ATOM 789 O O . MET A 1 97 ? -0.730 -4.621 9.510 1.00 97.56 97 MET A O 1
ATOM 793 N N . ARG A 1 98 ? 1.457 -4.671 10.006 1.00 97.44 98 ARG A N 1
ATOM 794 C CA . ARG A 1 98 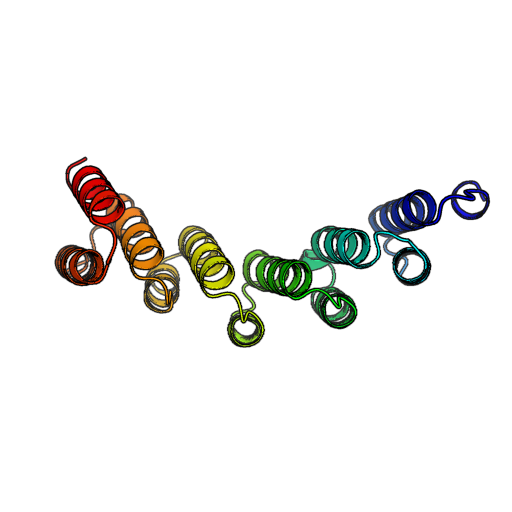? 1.577 -3.215 10.185 1.00 97.44 98 ARG A CA 1
ATOM 795 C C . ARG A 1 98 ? 1.346 -2.460 8.874 1.00 97.44 98 ARG A C 1
ATOM 797 O O . ARG A 1 98 ? 0.650 -1.448 8.875 1.00 97.44 98 ARG A O 1
ATOM 804 N N . ILE A 1 99 ? 1.921 -2.938 7.766 1.00 98.50 99 ILE A N 1
ATOM 805 C CA . ILE A 1 99 ? 1.708 -2.334 6.444 1.00 98.50 99 ILE A CA 1
ATOM 806 C C . ILE A 1 99 ? 0.237 -2.483 6.061 1.00 98.50 99 ILE A C 1
ATOM 808 O O . ILE A 1 99 ? -0.392 -1.461 5.794 1.00 98.50 99 ILE A O 1
ATOM 812 N N . LEU A 1 100 ? -0.326 -3.693 6.136 1.00 98.69 100 LEU A N 1
ATOM 813 C CA . LEU A 1 100 ? -1.732 -3.960 5.821 1.00 98.69 100 LEU A CA 1
ATOM 814 C C . LEU A 1 100 ? -2.672 -3.053 6.623 1.00 98.69 100 LEU A C 1
ATOM 816 O O . LEU A 1 100 ? -3.459 -2.310 6.044 1.00 98.69 100 LEU A O 1
ATOM 820 N N . SER A 1 101 ? -2.515 -3.026 7.947 1.00 98.56 101 SER A N 1
ATOM 821 C CA . SER A 1 101 ? -3.352 -2.218 8.840 1.00 98.56 101 SER A CA 1
ATOM 822 C C . SER A 1 101 ? -3.258 -0.728 8.537 1.00 98.56 101 SER A C 1
ATOM 824 O O . SER A 1 101 ? -4.269 -0.034 8.484 1.00 98.56 101 SER A O 1
ATOM 826 N N . SER A 1 102 ? -2.043 -0.229 8.288 1.00 98.19 102 SER A N 1
ATOM 827 C CA . SER A 1 102 ? -1.849 1.175 7.931 1.00 98.19 102 SER A CA 1
ATOM 828 C C . SER A 1 102 ? -2.483 1.536 6.584 1.00 98.19 102 SER A C 1
ATOM 830 O O . SER A 1 102 ? -2.929 2.667 6.415 1.00 98.19 102 SER A O 1
ATOM 832 N N . SER A 1 103 ? -2.508 0.588 5.644 1.00 98.38 103 SER A N 1
ATOM 833 C CA . SER A 1 103 ? -3.031 0.774 4.287 1.00 98.38 103 SER A CA 1
ATOM 834 C C . SER A 1 103 ? -4.554 0.762 4.297 1.00 98.38 103 SER A C 1
ATOM 836 O O . SER A 1 103 ? -5.170 1.694 3.797 1.00 98.38 103 SER A O 1
ATOM 838 N N . LEU A 1 104 ? -5.161 -0.211 4.983 1.00 98.56 104 LEU A N 1
ATOM 839 C CA . LEU A 1 104 ? -6.610 -0.273 5.191 1.00 98.56 104 LEU A CA 1
ATOM 840 C C . LEU A 1 104 ? -7.133 0.954 5.952 1.00 98.56 104 LEU A C 1
ATOM 842 O O . LEU A 1 104 ? -8.161 1.499 5.577 1.00 98.56 104 LEU A O 1
ATOM 846 N N . LYS A 1 105 ? -6.390 1.461 6.947 1.00 98.12 105 LYS A N 1
ATOM 847 C CA . LYS A 1 105 ? -6.721 2.729 7.620 1.00 98.12 105 LYS A CA 1
ATOM 848 C C . LYS A 1 105 ? -6.738 3.918 6.648 1.00 98.12 105 LYS A C 1
ATOM 850 O O . LYS A 1 105 ? -7.615 4.767 6.738 1.00 98.12 105 LYS A O 1
ATOM 855 N N . ARG A 1 106 ? -5.763 4.025 5.736 1.00 97.50 106 ARG A N 1
ATOM 856 C CA . ARG A 1 106 ? -5.762 5.094 4.716 1.00 97.50 106 ARG A CA 1
ATOM 857 C C . ARG A 1 106 ? -6.907 4.915 3.722 1.00 97.50 106 ARG A C 1
ATOM 859 O O . ARG A 1 106 ? -7.548 5.894 3.363 1.00 97.50 106 ARG A O 1
ATOM 866 N N . LEU A 1 107 ? -7.168 3.679 3.305 1.00 97.19 107 LEU A N 1
ATOM 867 C CA . LEU A 1 107 ? -8.253 3.364 2.385 1.00 97.19 107 LEU A CA 1
ATOM 868 C C . LEU A 1 107 ? -9.614 3.714 2.993 1.00 97.19 107 LEU A C 1
ATOM 870 O O . LEU A 1 107 ? -10.381 4.419 2.351 1.00 97.19 107 LEU A O 1
ATOM 874 N N . SER A 1 108 ? -9.880 3.326 4.246 1.00 97.06 108 SER A N 1
ATOM 875 C CA . SER A 1 108 ? -11.147 3.635 4.918 1.00 97.06 108 SER A CA 1
ATOM 876 C C . SER A 1 108 ? -11.414 5.139 4.981 1.00 97.06 108 SER A C 1
ATOM 878 O O . SER A 1 108 ? -12.550 5.568 4.829 1.00 97.06 108 SER A O 1
ATOM 880 N N . GLN A 1 109 ? -10.379 5.964 5.161 1.00 93.88 109 GLN A N 1
ATOM 881 C CA . GLN A 1 109 ? -10.518 7.424 5.211 1.00 93.88 109 GLN A CA 1
ATOM 882 C C . GLN A 1 109 ? -10.920 8.046 3.865 1.00 93.88 109 GLN A C 1
ATOM 884 O O . GLN A 1 109 ? -11.529 9.113 3.858 1.00 93.88 109 GLN A O 1
ATOM 889 N N . ASN A 1 110 ? -10.601 7.385 2.750 1.00 92.06 110 ASN A N 1
ATOM 890 C CA . ASN A 1 110 ? -10.863 7.879 1.397 1.00 92.06 110 ASN A CA 1
ATOM 891 C C . ASN A 1 110 ? -12.189 7.378 0.805 1.00 92.06 110 ASN A C 1
ATOM 893 O O . ASN A 1 110 ? -12.508 7.732 -0.327 1.00 92.06 110 ASN A O 1
ATOM 897 N N . LEU A 1 111 ? -12.918 6.530 1.531 1.00 93.88 111 LEU A N 1
ATOM 898 C CA . LEU A 1 111 ? -14.202 5.982 1.109 1.00 93.88 111 LEU A CA 1
ATOM 899 C C . LEU A 1 111 ? -15.357 6.717 1.794 1.00 93.88 111 LEU A C 1
ATOM 901 O O . LEU A 1 111 ? -15.201 7.283 2.884 1.00 93.88 111 LEU A O 1
ATOM 905 N N . ASP A 1 112 ? -16.517 6.673 1.150 1.00 93.81 112 ASP A N 1
ATOM 906 C CA . ASP A 1 112 ? -17.778 7.134 1.720 1.00 93.81 112 ASP A CA 1
ATOM 907 C C . ASP A 1 112 ? -18.378 6.074 2.657 1.00 93.81 112 ASP A C 1
ATOM 909 O O . ASP A 1 112 ? -17.932 4.923 2.719 1.00 93.81 112 ASP A O 1
ATOM 913 N N . LEU A 1 113 ? -19.392 6.469 3.425 1.00 91.75 113 LEU A N 1
ATOM 914 C CA . LEU A 1 113 ? -20.206 5.517 4.176 1.00 91.75 113 LEU A CA 1
ATOM 915 C C . LEU A 1 113 ? -21.139 4.747 3.220 1.00 91.75 113 LEU A C 1
ATOM 917 O O . LEU A 1 113 ? -21.695 5.365 2.311 1.00 91.75 113 LEU A O 1
ATOM 921 N N . PRO A 1 114 ? -21.365 3.432 3.426 1.00 93.19 114 PRO A N 1
ATOM 922 C CA . PRO A 1 114 ? -20.932 2.612 4.568 1.00 93.19 114 PRO A CA 1
ATOM 923 C C . PRO A 1 114 ? -19.545 1.954 4.420 1.00 93.19 114 PRO A C 1
ATOM 925 O O . PRO A 1 114 ? -19.001 1.482 5.423 1.00 93.19 114 PRO A O 1
ATOM 928 N N . ASP A 1 115 ? -18.961 1.946 3.220 1.00 95.00 115 ASP A N 1
ATOM 929 C CA . ASP A 1 115 ? -17.730 1.209 2.889 1.00 95.00 115 ASP A CA 1
ATOM 930 C C . ASP A 1 115 ? -16.556 1.573 3.811 1.00 95.00 115 ASP A C 1
ATOM 932 O O . ASP A 1 115 ? -15.791 0.709 4.242 1.00 95.00 115 ASP A O 1
ATOM 936 N N . SER A 1 116 ? -16.442 2.848 4.195 1.00 96.19 116 SER A N 1
ATOM 937 C CA . SER A 1 116 ? -15.431 3.320 5.148 1.00 96.19 116 SER A CA 1
ATOM 938 C C . SER A 1 116 ? -15.417 2.508 6.457 1.00 96.19 116 SER A C 1
ATOM 940 O O . SER A 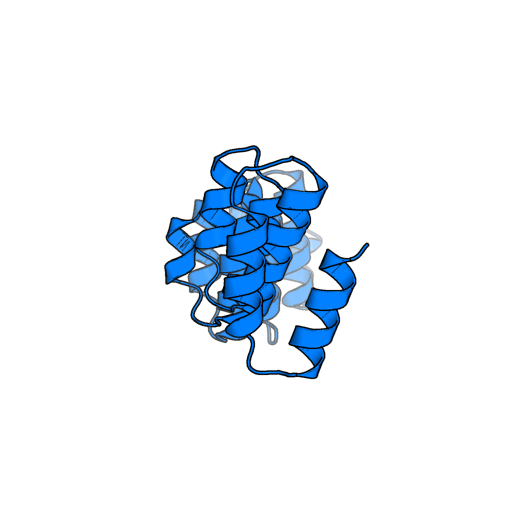1 116 ? -14.352 2.089 6.922 1.00 96.19 116 SER A O 1
ATOM 942 N N . ILE A 1 117 ? -16.591 2.220 7.032 1.00 96.44 117 ILE A N 1
ATOM 943 C CA . ILE A 1 117 ? -16.713 1.448 8.279 1.00 96.44 117 ILE A CA 1
ATOM 944 C C . ILE A 1 117 ? -16.319 -0.007 8.043 1.00 96.44 117 ILE A C 1
ATOM 946 O O . ILE A 1 117 ? -15.623 -0.598 8.872 1.00 96.44 117 ILE A O 1
ATOM 950 N N . GLU A 1 118 ? -16.757 -0.591 6.928 1.00 96.44 118 GLU A N 1
ATOM 951 C CA . GLU A 1 118 ? -16.436 -1.974 6.582 1.00 96.44 118 GLU A CA 1
ATOM 952 C C . GLU A 1 118 ? -14.918 -2.170 6.496 1.00 96.44 118 GLU A C 1
ATOM 954 O O . GLU A 1 118 ? -14.362 -3.033 7.182 1.00 96.44 118 GLU A O 1
ATOM 959 N N . ILE A 1 119 ? -14.223 -1.283 5.778 1.00 97.94 119 ILE A N 1
ATOM 960 C CA . ILE A 1 119 ? -12.763 -1.338 5.662 1.00 97.94 119 ILE A CA 1
ATOM 961 C C . ILE A 1 119 ? -12.083 -1.109 7.008 1.00 97.94 119 ILE A C 1
ATOM 963 O O . ILE A 1 119 ? -11.147 -1.835 7.355 1.00 97.94 119 ILE A O 1
ATOM 967 N N . ALA A 1 120 ? -12.555 -0.148 7.807 1.00 98.06 120 ALA A N 1
ATOM 968 C CA . ALA A 1 120 ? -12.007 0.080 9.140 1.00 98.06 120 ALA A CA 1
ATOM 969 C C . ALA A 1 120 ? -12.129 -1.175 10.022 1.00 98.06 120 ALA A C 1
ATOM 971 O O . ALA A 1 120 ? -11.208 -1.517 10.767 1.00 98.06 120 ALA A O 1
ATOM 972 N N . ARG A 1 121 ? -13.234 -1.918 9.905 1.00 97.81 121 ARG A N 1
ATOM 973 C CA . ARG A 1 121 ? -13.466 -3.149 10.669 1.00 97.81 121 ARG A CA 1
ATOM 974 C C . ARG A 1 121 ? -12.557 -4.304 10.265 1.00 97.81 121 ARG A C 1
ATOM 976 O O . ARG A 1 121 ? -12.253 -5.116 11.145 1.00 97.81 121 ARG A O 1
ATOM 983 N N . MET A 1 122 ? -12.099 -4.340 9.013 1.00 97.56 122 MET A N 1
ATOM 984 C CA . MET A 1 122 ? -11.154 -5.334 8.487 1.00 97.56 122 MET A CA 1
ATOM 985 C C . MET A 1 122 ? -9.711 -5.130 8.970 1.00 97.56 122 MET A C 1
ATOM 987 O O . MET A 1 122 ? -8.878 -6.018 8.790 1.00 97.56 122 MET A O 1
ATOM 991 N N . ILE A 1 123 ? -9.387 -3.983 9.578 1.00 98.56 123 ILE A N 1
ATOM 992 C CA . ILE A 1 123 ? -8.025 -3.687 10.034 1.00 98.56 123 ILE A CA 1
ATOM 993 C C . ILE A 1 123 ? -7.591 -4.697 11.118 1.00 98.56 123 ILE A C 1
ATOM 995 O O . ILE A 1 123 ? -8.238 -4.771 12.168 1.00 98.56 123 ILE A O 1
ATOM 999 N N . PRO A 1 124 ? -6.487 -5.447 10.912 1.00 97.56 124 PRO A N 1
ATOM 1000 C CA . PRO A 1 124 ? -6.093 -6.507 11.838 1.00 97.56 124 PRO A CA 1
ATOM 1001 C C . PRO A 1 124 ? -5.401 -5.988 13.104 1.00 97.56 124 PRO A C 1
ATOM 1003 O O . PRO A 1 124 ? -5.580 -6.564 14.176 1.00 97.56 124 PRO A O 1
ATOM 1006 N N . ASP A 1 125 ? -4.617 -4.910 13.011 1.00 97.88 125 ASP A N 1
ATOM 1007 C CA . ASP A 1 125 ? -3.973 -4.314 14.182 1.00 97.88 125 ASP A CA 1
ATOM 1008 C C . ASP A 1 125 ? -4.966 -3.437 14.977 1.00 97.88 125 ASP A C 1
ATOM 1010 O O . ASP A 1 125 ? -5.506 -2.470 14.425 1.00 97.88 125 ASP A O 1
ATOM 1014 N N . PRO A 1 126 ? -5.191 -3.709 16.279 1.00 97.81 126 PRO A N 1
ATOM 1015 C CA . PRO A 1 126 ? -6.178 -2.979 17.073 1.00 97.81 126 PRO A CA 1
ATOM 1016 C C . PRO A 1 126 ? -5.918 -1.475 17.190 1.00 97.81 126 PRO A C 1
ATOM 1018 O O . PRO A 1 126 ? -6.872 -0.703 17.255 1.00 97.81 126 PRO A O 1
ATOM 1021 N N . TYR A 1 127 ? -4.655 -1.037 17.200 1.00 97.75 127 TYR A N 1
ATOM 1022 C CA . TYR A 1 127 ? -4.335 0.386 17.304 1.00 97.75 127 TYR A CA 1
ATOM 1023 C C . TYR A 1 127 ? -4.748 1.120 16.026 1.00 97.75 127 TYR A C 1
ATOM 1025 O O . TYR A 1 127 ? -5.434 2.141 16.088 1.00 97.75 127 TYR A O 1
ATOM 1033 N N . TYR A 1 128 ? -4.398 0.575 14.859 1.00 98.25 128 TYR A N 1
ATOM 1034 C CA . TYR A 1 128 ? -4.825 1.148 13.580 1.00 98.25 128 TYR A CA 1
ATOM 1035 C C . TYR A 1 128 ? -6.340 1.063 13.379 1.00 98.25 128 TYR A C 1
ATOM 1037 O O . TYR A 1 128 ? -6.918 2.006 12.838 1.00 98.25 128 TYR A O 1
ATOM 1045 N N . LYS A 1 129 ? -6.983 -0.020 13.839 1.00 98.50 129 LYS A N 1
ATOM 1046 C CA . LYS A 1 129 ? -8.441 -0.173 13.782 1.00 98.50 129 LYS A CA 1
ATOM 1047 C C . LYS A 1 129 ? -9.144 0.898 14.608 1.00 98.50 129 LYS A C 1
ATOM 1049 O O . LYS A 1 129 ? -10.011 1.591 14.087 1.00 98.50 129 LYS A O 1
ATOM 1054 N N . ALA A 1 130 ? -8.737 1.074 15.866 1.00 97.75 130 ALA A N 1
ATOM 1055 C CA . ALA A 1 130 ? -9.295 2.105 16.735 1.00 97.75 130 ALA A CA 1
ATOM 1056 C C . ALA A 1 130 ? -9.107 3.500 16.128 1.00 97.75 130 ALA A C 1
ATOM 1058 O O . ALA A 1 130 ? -10.069 4.254 16.056 1.00 97.75 130 ALA A O 1
ATOM 1059 N N . LEU A 1 131 ? -7.912 3.814 15.608 1.00 96.88 131 LEU A N 1
ATOM 1060 C CA . LEU A 1 131 ? -7.687 5.080 14.906 1.00 96.88 131 LEU A CA 1
ATOM 1061 C C . LEU A 1 131 ? -8.641 5.271 13.728 1.00 96.88 131 LEU A C 1
ATOM 1063 O O . LEU A 1 131 ? -9.192 6.353 13.573 1.00 96.88 131 LEU A O 1
ATOM 1067 N N . ALA A 1 132 ? -8.813 4.266 12.868 1.00 97.62 132 ALA A N 1
ATOM 1068 C CA . ALA A 1 132 ? -9.694 4.390 11.711 1.00 97.62 132 ALA A CA 1
ATOM 1069 C C . ALA A 1 132 ? -11.137 4.691 12.136 1.00 97.62 132 ALA A C 1
ATOM 1071 O O . ALA A 1 132 ? -11.738 5.622 11.611 1.00 97.62 132 ALA A O 1
ATOM 1072 N N . LEU A 1 133 ? -11.650 3.960 13.129 1.00 97.19 133 LEU A N 1
ATOM 1073 C CA . LEU A 1 133 ? -13.004 4.147 13.647 1.00 97.19 133 LEU A CA 1
ATOM 1074 C C . LEU A 1 133 ? -13.183 5.510 14.345 1.00 97.19 133 LEU A C 1
ATOM 1076 O O . LEU A 1 133 ? -14.217 6.137 14.149 1.00 97.19 133 LEU A O 1
ATOM 1080 N N . ILE A 1 134 ? -12.177 6.006 15.081 1.00 95.69 134 ILE A N 1
ATOM 1081 C CA . ILE A 1 134 ? -12.191 7.364 15.665 1.00 95.69 134 ILE A CA 1
ATOM 1082 C C . ILE A 1 134 ? -12.322 8.422 14.562 1.00 95.69 134 ILE A C 1
ATOM 1084 O O . ILE A 1 134 ? -13.219 9.252 14.627 1.00 95.69 134 ILE A O 1
ATOM 1088 N N . ASN A 1 135 ? -11.506 8.342 13.503 1.00 94.38 135 ASN A N 1
ATOM 1089 C CA . ASN A 1 135 ? -11.585 9.301 12.389 1.00 94.38 135 ASN A CA 1
ATOM 1090 C C . ASN A 1 135 ? -12.947 9.267 11.671 1.00 94.38 135 ASN A C 1
ATOM 1092 O O . ASN A 1 135 ? -13.364 10.262 11.088 1.00 94.38 135 ASN A O 1
ATOM 1096 N N . ILE A 1 136 ? -13.623 8.114 11.655 1.00 94.88 136 ILE A N 1
ATOM 1097 C CA . ILE A 1 136 ? -14.975 8.003 11.095 1.00 94.88 136 ILE A CA 1
ATOM 1098 C C . ILE A 1 136 ? -15.989 8.685 12.024 1.00 94.88 136 ILE A C 1
ATOM 1100 O O . ILE A 1 136 ? -16.819 9.447 11.540 1.00 94.88 136 ILE A O 1
ATOM 1104 N N . MET A 1 137 ? -15.885 8.477 13.343 1.00 93.25 137 MET A N 1
ATOM 1105 C CA . MET A 1 137 ? -16.744 9.142 14.335 1.00 93.25 137 MET A CA 1
ATOM 1106 C C . MET A 1 137 ? -16.620 10.669 14.327 1.00 93.25 137 MET A C 1
ATOM 1108 O O . MET A 1 137 ? -17.587 11.353 14.638 1.00 93.25 137 MET A O 1
ATOM 1112 N N . GLU A 1 138 ? -15.443 11.207 14.004 1.00 89.56 138 GLU A N 1
ATOM 1113 C CA . GLU A 1 138 ? -15.235 12.658 13.884 1.00 89.56 138 GLU A CA 1
ATOM 1114 C C . GLU A 1 138 ? -15.987 13.268 12.694 1.00 89.56 138 GLU A C 1
ATOM 1116 O O . GLU A 1 138 ? -16.280 14.461 12.690 1.00 89.56 138 GLU A O 1
ATOM 1121 N N . ARG A 1 139 ? -16.279 12.462 11.669 1.00 88.31 139 ARG A N 1
ATOM 1122 C CA . ARG A 1 139 ? -16.957 12.915 10.453 1.00 88.31 139 ARG A CA 1
ATOM 1123 C C . ARG A 1 139 ? -18.469 12.765 10.543 1.00 88.31 139 ARG A C 1
ATOM 1125 O O . ARG A 1 139 ? -19.177 13.600 9.997 1.00 88.31 139 ARG A O 1
ATOM 1132 N N . GLU A 1 140 ? -18.941 11.693 11.171 1.00 86.88 140 GLU A N 1
ATOM 1133 C CA . GLU A 1 140 ? -20.341 11.270 11.129 1.00 86.88 140 GLU A CA 1
ATOM 1134 C C . GLU A 1 140 ? -20.759 10.627 12.459 1.00 86.88 140 GLU A C 1
ATOM 1136 O O . GLU A 1 140 ? -20.035 9.806 13.034 1.00 86.88 140 GLU A O 1
ATOM 1141 N N . GLU A 1 141 ? -21.960 10.958 12.939 1.00 87.19 141 GLU A N 1
ATOM 1142 C CA . GLU A 1 141 ? -22.528 10.348 14.141 1.00 87.19 141 GLU A CA 1
ATOM 1143 C C . GLU A 1 141 ? -23.146 8.985 13.801 1.00 87.19 141 GLU A C 1
ATOM 1145 O O . GLU A 1 141 ? -24.174 8.889 13.133 1.00 87.19 141 GLU A O 1
ATOM 1150 N N . ILE A 1 142 ? -22.503 7.909 14.262 1.00 90.81 142 ILE A N 1
ATOM 1151 C CA . ILE A 1 142 ? -22.932 6.532 14.000 1.00 90.81 142 ILE A CA 1
ATOM 1152 C C . ILE A 1 142 ? -23.241 5.840 15.322 1.00 90.81 142 ILE A C 1
ATOM 1154 O O . ILE A 1 142 ? -22.378 5.699 16.198 1.00 90.81 142 ILE A O 1
ATOM 1158 N N . GLU A 1 143 ? -24.479 5.369 15.448 1.00 91.38 143 GLU A N 1
ATOM 1159 C CA . GLU A 1 143 ? -24.953 4.652 16.626 1.00 91.38 143 GLU A CA 1
ATOM 1160 C C . GLU A 1 143 ? -24.058 3.439 16.941 1.00 91.38 143 GLU A C 1
ATOM 1162 O O . GLU A 1 143 ? -23.673 2.663 16.064 1.00 91.38 143 GLU A O 1
ATOM 1167 N N . GLY A 1 144 ? -23.676 3.292 18.213 1.00 92.00 144 GLY A N 1
ATOM 1168 C CA . GLY A 1 144 ? -22.850 2.179 18.696 1.00 92.00 144 GLY A CA 1
ATOM 1169 C C . GLY A 1 144 ? -21.358 2.244 18.335 1.00 92.00 144 GLY A C 1
ATOM 1170 O O . GLY A 1 144 ? -20.563 1.506 18.925 1.00 92.00 144 GLY A O 1
ATOM 1171 N N . LEU A 1 145 ? -20.925 3.152 17.450 1.00 93.50 145 LEU A N 1
ATOM 1172 C CA . LEU A 1 145 ? -19.526 3.220 17.009 1.00 93.50 145 LEU A CA 1
ATOM 1173 C C . LEU A 1 145 ? -18.570 3.579 18.158 1.00 93.50 145 LEU A C 1
ATOM 1175 O O . LEU A 1 145 ? -17.501 2.983 18.282 1.00 93.50 145 LEU A O 1
ATOM 1179 N N . ARG A 1 146 ? -18.988 4.464 19.075 1.00 93.69 146 ARG A N 1
ATOM 1180 C CA . ARG A 1 146 ? -18.209 4.807 20.282 1.00 93.69 146 ARG A CA 1
ATOM 1181 C C . ARG A 1 146 ? -17.924 3.588 21.161 1.00 93.69 146 ARG A C 1
ATOM 1183 O O . ARG A 1 146 ? -16.819 3.442 21.682 1.00 93.69 146 ARG A O 1
ATOM 1190 N N . GLU A 1 147 ? -18.905 2.704 21.326 1.00 95.44 147 GLU A N 1
ATOM 1191 C CA . GLU A 1 147 ? -18.729 1.473 22.099 1.00 95.44 147 GLU A CA 1
ATOM 1192 C C . GLU A 1 147 ? -17.758 0.513 21.395 1.00 95.44 147 GLU A C 1
ATOM 1194 O O . GLU A 1 147 ? -16.888 -0.079 22.041 1.00 95.44 147 GLU A O 1
ATOM 1199 N N . GLU A 1 148 ? -17.853 0.395 20.066 1.00 96.38 148 GLU A N 1
ATOM 1200 C CA . GLU A 1 148 ? -16.927 -0.404 19.258 1.00 96.38 148 GLU A CA 1
ATOM 1201 C C . GLU A 1 148 ? -15.481 0.105 19.363 1.00 96.38 148 GLU A C 1
ATOM 1203 O O . GLU A 1 148 ? -14.553 -0.699 19.528 1.00 96.38 148 GLU A O 1
ATOM 1208 N N . VAL A 1 149 ? -15.274 1.427 19.328 1.00 96.56 149 VAL A N 1
ATOM 1209 C CA . VAL A 1 149 ? -13.947 2.024 19.522 1.00 96.56 149 VAL A CA 1
ATOM 1210 C C . VAL A 1 149 ? -13.394 1.663 20.896 1.00 96.56 149 VAL A C 1
ATOM 1212 O O . VAL A 1 149 ? -12.285 1.134 20.970 1.00 96.56 149 VAL A O 1
ATOM 1215 N N . ASN A 1 150 ? -14.160 1.869 21.971 1.00 96.12 150 ASN A N 1
ATOM 1216 C CA . ASN A 1 150 ? -13.717 1.542 23.330 1.00 96.12 150 ASN A CA 1
ATOM 1217 C C . ASN A 1 150 ? -13.310 0.064 23.450 1.00 96.12 150 ASN A C 1
ATOM 1219 O O . ASN A 1 150 ? -12.212 -0.246 23.913 1.00 96.12 150 ASN A O 1
ATOM 1223 N N . LYS A 1 151 ? -14.134 -0.860 22.933 1.00 97.06 151 LYS A N 1
ATOM 1224 C CA . LYS A 1 151 ? -13.813 -2.300 22.896 1.00 97.06 151 LYS A CA 1
ATOM 1225 C C . LYS A 1 151 ? -12.548 -2.607 22.092 1.00 97.06 151 LYS A C 1
ATOM 1227 O O . LYS A 1 151 ? -11.861 -3.588 22.376 1.00 97.06 151 LYS A O 1
ATOM 1232 N N . THR A 1 152 ? -12.248 -1.815 21.067 1.00 97.50 152 THR A N 1
ATOM 1233 C CA . THR A 1 152 ? -11.044 -1.984 20.246 1.00 97.50 152 THR A CA 1
ATOM 1234 C C . THR A 1 152 ? -9.798 -1.460 20.961 1.00 97.50 152 THR A C 1
ATOM 1236 O O . THR A 1 152 ? -8.768 -2.133 20.940 1.00 97.50 152 THR A O 1
ATOM 1239 N N . ILE A 1 153 ? -9.897 -0.319 21.650 1.00 97.31 153 ILE A N 1
ATOM 1240 C CA . ILE A 1 153 ? -8.821 0.261 22.470 1.00 97.31 153 ILE A CA 1
ATOM 1241 C C . ILE A 1 153 ? -8.371 -0.722 23.558 1.00 97.31 153 ILE A C 1
ATOM 1243 O O . ILE A 1 153 ? -7.172 -0.903 23.756 1.00 97.31 153 ILE A O 1
ATOM 1247 N N . GLU A 1 154 ? -9.301 -1.435 24.199 1.00 96.88 154 GLU A N 1
ATOM 1248 C CA . GLU A 1 154 ? -8.974 -2.467 25.198 1.00 96.88 154 GLU A CA 1
ATOM 1249 C C . GLU A 1 154 ? -8.103 -3.609 24.650 1.00 96.88 154 GLU A C 1
ATOM 1251 O O . GLU A 1 154 ? -7.350 -4.236 25.393 1.00 96.88 154 GLU A O 1
ATOM 1256 N N . LYS A 1 155 ? -8.154 -3.872 23.339 1.00 97.06 155 LYS A N 1
ATOM 1257 C CA . LYS A 1 155 ? -7.330 -4.904 22.687 1.00 97.06 155 LYS A CA 1
ATOM 1258 C C . LYS A 1 155 ? -5.908 -4.420 22.376 1.00 97.06 155 LYS A C 1
ATOM 1260 O O . LYS A 1 155 ? -5.066 -5.224 21.968 1.00 97.06 155 LYS A O 1
ATOM 1265 N N . VAL A 1 156 ? -5.615 -3.128 22.541 1.00 97.25 156 VAL A N 1
ATOM 1266 C CA . VAL A 1 156 ? -4.286 -2.552 22.298 1.00 97.25 156 VAL A CA 1
ATOM 1267 C C . VAL A 1 156 ? -3.351 -2.911 23.452 1.00 97.25 156 VAL A C 1
ATOM 1269 O O . VAL A 1 156 ? -3.532 -2.479 24.585 1.00 97.25 156 VAL A O 1
ATOM 1272 N N . ARG A 1 157 ? -2.295 -3.677 23.154 1.00 94.88 157 ARG A N 1
ATOM 1273 C CA . ARG A 1 157 ? -1.341 -4.163 24.172 1.00 94.88 157 ARG A CA 1
ATOM 1274 C C . ARG A 1 157 ? -0.468 -3.065 24.781 1.00 94.88 157 ARG A C 1
ATOM 1276 O O . ARG A 1 157 ? -0.065 -3.162 25.934 1.00 94.88 157 ARG A O 1
ATOM 1283 N N . SER A 1 158 ? -0.109 -2.054 23.993 1.00 96.81 158 SER A N 1
ATOM 1284 C CA . SER A 1 158 ? 0.781 -0.985 24.450 1.00 96.81 158 SER A CA 1
ATOM 1285 C C . SER A 1 158 ? 0.001 0.046 25.257 1.00 96.81 158 SER A C 1
ATOM 1287 O O . SER A 1 158 ? -0.847 0.744 24.703 1.00 96.81 158 SER A O 1
ATOM 1289 N N . LYS A 1 159 ? 0.350 0.194 26.542 1.00 96.25 159 LYS A N 1
ATOM 1290 C CA . LYS A 1 159 ? -0.234 1.208 27.433 1.00 96.25 159 LYS A CA 1
ATOM 1291 C C . LYS A 1 159 ? -0.123 2.617 26.844 1.00 96.25 159 LYS A C 1
ATOM 1293 O O . LYS A 1 159 ? -1.111 3.337 26.801 1.00 96.25 159 LYS A O 1
ATOM 1298 N N . TYR A 1 160 ? 1.046 2.969 26.306 1.00 96.81 160 TYR A N 1
ATOM 1299 C CA . TYR A 1 160 ? 1.271 4.267 25.663 1.00 96.81 160 TYR A CA 1
ATOM 1300 C C . TYR A 1 160 ? 0.319 4.510 24.480 1.00 96.81 160 TYR A C 1
ATOM 1302 O O . TYR A 1 160 ? -0.241 5.596 24.336 1.00 96.81 160 TYR A O 1
ATOM 1310 N N . LEU A 1 161 ? 0.120 3.501 23.624 1.00 96.62 161 LEU A N 1
ATOM 1311 C CA . LEU A 1 161 ? -0.783 3.626 22.477 1.00 96.62 161 LEU A CA 1
ATOM 1312 C C . LEU A 1 161 ? -2.250 3.678 22.911 1.00 96.62 161 LEU A C 1
ATOM 1314 O O . LEU A 1 161 ? -3.026 4.411 22.303 1.00 96.62 161 LEU A O 1
ATOM 1318 N N . LYS A 1 162 ? -2.609 2.948 23.970 1.00 96.44 162 LYS A N 1
ATOM 1319 C CA . LYS A 1 162 ? -3.940 2.981 24.575 1.00 96.44 162 LYS A CA 1
ATOM 1320 C C . LYS A 1 162 ? -4.269 4.378 25.111 1.00 96.44 162 LYS A C 1
ATOM 1322 O O . LYS A 1 162 ? -5.232 4.988 24.663 1.00 96.44 162 LYS A O 1
ATOM 1327 N N . GLU A 1 163 ? -3.396 4.930 25.955 1.00 95.62 163 GLU A N 1
ATOM 1328 C CA . GLU A 1 163 ? -3.527 6.289 26.502 1.00 95.62 163 GLU A CA 1
ATOM 1329 C C . GLU A 1 163 ? -3.596 7.349 25.398 1.00 95.62 163 GLU A C 1
ATOM 1331 O O . GLU A 1 163 ? -4.312 8.341 25.517 1.00 95.62 163 GLU A O 1
ATOM 1336 N N . ARG A 1 164 ? -2.851 7.154 24.301 1.00 95.62 164 ARG A N 1
ATOM 1337 C CA . ARG A 1 164 ? -2.946 8.036 23.139 1.00 95.62 164 ARG A CA 1
ATOM 1338 C C . ARG A 1 164 ? -4.348 8.002 22.530 1.00 95.62 164 ARG A C 1
ATOM 1340 O O . ARG A 1 164 ? -4.904 9.071 22.332 1.00 95.62 164 ARG A O 1
ATOM 1347 N N . LEU A 1 165 ? -4.914 6.823 22.264 1.00 95.94 165 LEU A N 1
ATOM 1348 C CA . LEU A 1 165 ? -6.257 6.694 21.677 1.00 95.94 165 LEU A CA 1
ATOM 1349 C C . LEU A 1 165 ? -7.352 7.258 22.587 1.00 95.94 165 LEU A C 1
ATOM 1351 O O . LEU A 1 165 ? -8.278 7.906 22.112 1.00 95.94 165 LEU A O 1
ATOM 1355 N N . GLU A 1 166 ? -7.221 7.060 23.896 1.00 93.81 166 GLU A N 1
ATOM 1356 C CA . GLU A 1 166 ? -8.143 7.624 24.883 1.00 93.81 166 GLU A CA 1
ATOM 1357 C C . GLU A 1 166 ? -8.115 9.159 24.915 1.00 93.81 166 GLU A C 1
ATOM 1359 O O . GLU A 1 166 ? -9.125 9.773 25.254 1.00 93.81 166 GLU A O 1
ATOM 1364 N N . ARG A 1 167 ? -6.978 9.790 24.583 1.00 93.12 167 ARG A N 1
ATOM 1365 C CA . ARG A 1 167 ? -6.900 11.251 24.422 1.00 93.12 167 ARG A CA 1
ATOM 1366 C C . ARG A 1 167 ? -7.600 11.719 23.151 1.00 93.12 167 ARG A C 1
ATOM 1368 O O . ARG A 1 167 ? -8.357 12.678 23.232 1.00 93.12 167 ARG A O 1
ATOM 1375 N N . GLU A 1 168 ? -7.391 11.032 22.028 1.00 90.12 168 GLU A N 1
ATOM 1376 C CA . GLU A 1 168 ? -8.070 11.362 20.762 1.00 90.12 168 GLU A CA 1
ATOM 1377 C C . GLU A 1 168 ? -9.600 11.312 20.947 1.00 90.12 168 GLU A C 1
ATOM 1379 O O . GLU A 1 168 ? -10.293 12.249 20.594 1.00 90.12 168 GLU A O 1
ATOM 1384 N N . LEU A 1 169 ? -10.131 10.293 21.636 1.00 87.19 169 LEU A N 1
ATOM 1385 C CA . LEU A 1 169 ? -11.576 10.133 21.891 1.00 87.19 169 LEU A CA 1
ATOM 1386 C C . LEU A 1 169 ? -12.252 11.211 22.759 1.00 87.19 169 LEU A C 1
ATOM 1388 O O . LEU A 1 169 ? -13.489 11.228 22.850 1.00 87.19 169 LEU A O 1
ATOM 1392 N N . LYS A 1 170 ? -11.457 11.992 23.496 1.00 78.75 170 LYS A N 1
ATOM 1393 C CA . LYS A 1 170 ? -11.921 13.057 24.401 1.00 78.75 170 LYS A CA 1
ATOM 1394 C C . LYS A 1 170 ? -11.895 14.437 23.746 1.00 78.75 170 LYS A C 1
ATOM 1396 O O . LYS A 1 170 ? -12.400 15.372 24.364 1.00 78.75 170 LYS A O 1
ATOM 1401 N N . THR A 1 171 ? -11.247 14.548 22.590 1.00 61.56 171 THR A N 1
ATOM 1402 C CA . THR A 1 171 ? -11.147 15.786 21.811 1.00 61.56 171 THR A CA 1
ATOM 1403 C C . THR A 1 171 ? -12.356 15.882 20.892 1.00 61.56 171 THR A C 1
ATOM 1405 O O . THR A 1 171 ? -12.850 17.016 20.726 1.00 61.56 171 THR A O 1
#

Radius of gyration: 19.74 Å; chains: 1; bounding box: 50×27×55 Å

Sequence (171 aa):
KIAEEIEDFEAKSMAFLHIFNFTRNVEFLNKSVDYAIQSEQKDGMLLKIVESITKKNKKKAEEIAKLIDRDYYRNKAYATILEQCNALELAEKISCMRILSSSLKRLSQNLDLPDSIEIARMIPDPYYKALALINIMEREEIEGLREEVNKTIEKVRSKYLKERLERELKT

Secondary structure (DSSP, 8-state):
-GGGG--SHHHHHHHHHHHHHHH--HHHHHHHHHHHHHSTTHHHHHHHHHHHHTTT-HHHHHHHHTT--SHHHHHHHHHHHHHHHT-GGGGGG---HHHHHHHHHHHHHTSPTTHHHHHHHH-SSHHHHHHHHHHHHTTS--TTHHHHHHHHHTT---HHHHHHHHHHTT-